Protein AF-D4ZJ39-F1 (afdb_monomer)

Secondary structure (DSSP, 8-state):
-HHHHHHHHHHHHHHHHHHHHHHHHHHHH--SSS-HHHHHHS-EEEEEEEEETTEEEEEEEETTTTEEEEEEEETTEEEEEEPPTT---BSTTSB-EEEPTT-SSEEEETTEEEEPPBP----

Solvent-accessible surface area (backbone atoms only — not comparable to full-atom values): 7137 Å² total; per-residue (Å²): 116,69,67,61,53,54,52,52,51,52,52,52,51,50,52,49,52,52,51,50,53,51,49,55,56,48,57,76,44,43,41,100,87,29,45,59,63,53,41,70,75,58,54,29,45,54,44,82,54,33,75,55,94,67,34,36,36,30,41,41,30,32,64,89,79,70,46,60,34,36,35,41,34,43,88,86,47,80,47,56,21,40,59,58,92,91,59,89,59,64,44,100,91,43,40,56,46,38,79,42,88,96,41,93,51,35,34,32,46,76,89,42,82,44,79,51,45,76,52,81,81,85,132

Structure (mmCIF, N/CA/C/O backbone):
data_AF-D4ZJ39-F1
#
_entry.id   AF-D4ZJ39-F1
#
loop_
_atom_site.group_PDB
_atom_site.id
_atom_site.type_symbol
_atom_site.label_atom_id
_atom_site.label_alt_id
_atom_site.label_comp_id
_atom_site.label_asym_id
_atom_site.label_entity_id
_atom_site.label_seq_id
_atom_site.pdbx_PDB_ins_code
_atom_site.Cartn_x
_atom_site.Cartn_y
_atom_site.Cartn_z
_atom_site.occupancy
_atom_site.B_iso_or_equiv
_atom_site.auth_seq_id
_atom_site.auth_comp_id
_atom_site.auth_asym_id
_atom_site.auth_atom_id
_atom_site.pdbx_PDB_model_num
ATOM 1 N N . MET A 1 1 ? 31.621 11.231 -41.216 1.00 61.78 1 MET A N 1
ATOM 2 C CA . MET A 1 1 ? 30.775 12.155 -40.414 1.00 61.78 1 MET A CA 1
ATOM 3 C C . MET A 1 1 ? 29.328 11.701 -40.225 1.00 61.78 1 MET A C 1
ATOM 5 O O . MET A 1 1 ? 28.741 12.064 -39.219 1.00 61.78 1 MET A O 1
ATOM 9 N N . ILE A 1 2 ? 28.740 10.933 -41.148 1.00 68.00 2 ILE A N 1
ATOM 10 C CA . ILE A 1 2 ? 27.327 10.516 -41.076 1.00 68.00 2 ILE A CA 1
ATOM 11 C C . ILE A 1 2 ? 27.063 9.526 -39.918 1.00 68.00 2 ILE A C 1
ATOM 13 O O . ILE A 1 2 ? 26.136 9.724 -39.143 1.00 68.00 2 ILE A O 1
ATOM 17 N N . ILE A 1 3 ? 27.941 8.536 -39.722 1.00 73.38 3 ILE A N 1
ATOM 18 C CA . ILE A 1 3 ? 27.818 7.515 -38.659 1.00 73.38 3 ILE A CA 1
ATOM 19 C C . ILE A 1 3 ? 27.849 8.134 -37.250 1.00 73.38 3 ILE A C 1
ATOM 21 O O . ILE A 1 3 ? 27.048 7.769 -36.397 1.00 73.38 3 ILE A O 1
ATOM 25 N N . VAL A 1 4 ? 28.713 9.130 -37.022 1.00 76.06 4 VAL A N 1
ATOM 26 C CA . VAL A 1 4 ? 28.828 9.828 -35.727 1.00 76.06 4 VAL A CA 1
ATOM 27 C C . VAL A 1 4 ? 27.537 10.579 -35.379 1.00 76.06 4 VAL A C 1
ATOM 29 O O . VAL A 1 4 ? 27.119 10.571 -34.227 1.00 76.06 4 VAL A O 1
ATOM 32 N N . LYS A 1 5 ? 26.860 11.173 -36.375 1.00 73.38 5 LYS A N 1
ATOM 33 C CA . LYS A 1 5 ? 25.575 11.865 -36.176 1.00 73.38 5 LYS A CA 1
ATOM 34 C C . LYS A 1 5 ? 24.459 10.900 -35.767 1.00 73.38 5 LYS A C 1
ATOM 36 O O . LYS A 1 5 ? 23.686 11.224 -34.871 1.00 73.38 5 LYS A O 1
ATOM 41 N N . TYR A 1 6 ? 24.399 9.716 -36.380 1.00 79.12 6 TYR A N 1
ATOM 42 C CA . TYR A 1 6 ? 23.416 8.692 -36.011 1.00 79.12 6 TYR A CA 1
ATOM 43 C C . TYR A 1 6 ? 23.683 8.096 -34.627 1.00 79.12 6 TYR A C 1
ATOM 45 O O . TYR A 1 6 ? 22.738 7.882 -33.873 1.00 79.12 6 TYR A O 1
ATOM 53 N N . LEU A 1 7 ? 24.955 7.902 -34.257 1.00 84.50 7 LEU A N 1
ATOM 54 C CA . LEU A 1 7 ? 25.320 7.443 -32.915 1.00 84.50 7 LEU A CA 1
ATOM 55 C C . LEU A 1 7 ? 24.890 8.456 -31.844 1.00 84.50 7 LEU A C 1
ATOM 57 O O . LEU A 1 7 ? 24.292 8.087 -30.839 1.00 84.50 7 LEU A O 1
ATOM 61 N N . PHE A 1 8 ? 25.138 9.744 -32.092 1.00 87.56 8 PHE A N 1
ATOM 62 C CA . PHE A 1 8 ? 24.760 10.817 -31.174 1.00 87.56 8 PHE A CA 1
ATOM 63 C C . PHE A 1 8 ? 23.234 10.922 -31.017 1.00 87.56 8 PHE A C 1
ATOM 65 O O . PHE A 1 8 ? 22.730 11.032 -29.902 1.00 87.56 8 PHE A O 1
ATOM 72 N N . ALA A 1 9 ? 22.488 10.804 -32.120 1.00 84.88 9 ALA A N 1
ATOM 73 C CA . ALA A 1 9 ? 21.026 10.790 -32.098 1.00 84.88 9 ALA A CA 1
ATOM 74 C C . ALA A 1 9 ? 20.453 9.579 -31.335 1.00 84.88 9 ALA A C 1
ATOM 76 O O . ALA A 1 9 ? 19.482 9.731 -30.592 1.00 84.88 9 ALA A O 1
ATOM 77 N N . ALA A 1 10 ? 21.065 8.398 -31.474 1.00 87.88 10 ALA A N 1
ATOM 78 C CA . ALA A 1 10 ? 20.656 7.184 -30.765 1.00 87.88 10 ALA A CA 1
ATOM 79 C C . ALA A 1 10 ? 20.898 7.280 -29.250 1.00 87.88 10 ALA A C 1
ATOM 81 O O . ALA A 1 10 ? 20.039 6.878 -28.462 1.00 87.88 10 ALA A O 1
ATOM 82 N N . VAL A 1 11 ? 22.028 7.865 -28.836 1.00 89.81 11 VAL A N 1
ATOM 83 C CA . VAL A 1 11 ? 22.323 8.116 -27.416 1.00 89.81 11 VAL A CA 1
ATOM 84 C C . VAL A 1 11 ? 21.324 9.114 -26.835 1.00 89.81 11 VAL A C 1
ATOM 86 O O . VAL A 1 11 ? 20.715 8.829 -25.808 1.00 89.81 11 VAL A O 1
ATOM 89 N N . ILE A 1 12 ? 21.082 10.238 -27.516 1.00 91.06 12 ILE A N 1
ATOM 90 C CA . ILE A 1 12 ? 20.115 11.249 -27.061 1.00 91.06 12 ILE A CA 1
ATOM 91 C C . ILE A 1 12 ? 18.704 10.660 -26.958 1.00 91.06 12 ILE A C 1
ATOM 93 O O . ILE A 1 12 ? 18.040 10.869 -25.946 1.00 91.06 12 ILE A O 1
ATOM 97 N N . SER A 1 13 ? 18.255 9.897 -27.962 1.00 89.62 13 SER A N 1
ATOM 98 C CA . SER A 1 13 ? 16.937 9.244 -27.918 1.00 89.62 13 SER A CA 1
ATOM 99 C C . SER A 1 13 ? 16.820 8.261 -26.761 1.00 89.62 13 SER A C 1
ATOM 101 O O . SER A 1 13 ? 15.804 8.259 -26.074 1.00 89.62 13 SER A O 1
ATOM 103 N N . SER A 1 14 ? 17.859 7.463 -26.509 1.00 89.00 14 SER A N 1
ATOM 104 C CA . SER A 1 14 ? 17.873 6.531 -25.378 1.00 89.00 14 SER A CA 1
ATOM 105 C C . SER A 1 14 ? 17.768 7.279 -24.049 1.00 89.00 14 SER A C 1
ATOM 107 O O . SER A 1 14 ? 16.915 6.955 -23.230 1.00 89.00 14 SER A O 1
ATOM 109 N N . VAL A 1 15 ? 18.574 8.327 -23.851 1.00 92.12 15 VAL A N 1
ATOM 110 C CA . VAL A 1 15 ? 18.550 9.137 -22.621 1.00 92.12 15 VAL A CA 1
ATOM 111 C C . VAL A 1 15 ? 17.190 9.808 -22.420 1.00 92.12 15 VAL A C 1
ATOM 113 O O . VAL A 1 15 ? 16.653 9.762 -21.318 1.00 92.12 15 VAL A O 1
ATOM 116 N N . LEU A 1 16 ? 16.602 10.380 -23.475 1.00 89.88 16 LEU A N 1
ATOM 117 C CA . LEU A 1 16 ? 15.257 10.963 -23.423 1.00 89.88 16 LEU A CA 1
ATOM 118 C C . LEU A 1 16 ? 14.200 9.922 -23.062 1.00 89.88 16 LEU A C 1
ATOM 120 O O . LEU A 1 16 ? 13.351 10.188 -22.218 1.00 89.88 16 LEU A O 1
ATOM 124 N N . PHE A 1 17 ? 14.267 8.734 -23.662 1.00 88.69 17 PHE A N 1
ATOM 125 C CA . PHE A 1 17 ? 13.349 7.643 -23.352 1.00 88.69 17 PHE A CA 1
ATOM 126 C C . PHE A 1 17 ? 13.438 7.234 -21.877 1.00 88.69 17 PHE A C 1
ATOM 128 O O . PHE A 1 17 ? 12.412 7.154 -21.203 1.00 88.69 17 PHE A O 1
ATOM 135 N N . PHE A 1 18 ? 14.653 7.057 -21.347 1.00 87.81 18 PHE A N 1
ATOM 136 C CA . PHE A 1 18 ? 14.862 6.759 -19.928 1.00 87.81 18 PHE A CA 1
ATOM 137 C C . PHE A 1 18 ? 14.372 7.887 -19.019 1.00 87.81 18 PHE A C 1
ATOM 139 O O . PHE A 1 18 ? 13.707 7.612 -18.024 1.00 87.81 18 PHE A O 1
ATOM 146 N N . ALA A 1 19 ? 14.644 9.146 -19.367 1.00 86.50 19 ALA A N 1
ATOM 147 C CA . ALA A 1 19 ? 14.194 10.297 -18.590 1.00 86.50 19 ALA A CA 1
ATOM 148 C C . ALA A 1 19 ? 12.662 10.388 -18.539 1.00 86.50 19 ALA A C 1
ATOM 150 O O . ALA A 1 19 ? 12.100 10.599 -17.468 1.00 86.50 19 ALA A O 1
ATOM 151 N N . ILE A 1 20 ? 11.979 10.171 -19.667 1.00 84.31 20 ILE A N 1
ATOM 152 C CA . ILE A 1 20 ? 10.511 10.155 -19.736 1.00 84.31 20 ILE A CA 1
ATOM 153 C C . ILE A 1 20 ? 9.952 8.994 -18.916 1.00 84.31 20 ILE A C 1
ATOM 155 O O . ILE A 1 20 ? 9.031 9.193 -18.128 1.00 84.31 20 ILE A O 1
ATOM 159 N N . PHE A 1 21 ? 10.509 7.792 -19.071 1.00 79.38 21 PHE A N 1
ATOM 160 C CA . PHE A 1 21 ? 10.054 6.620 -18.329 1.00 79.38 21 PHE A CA 1
ATOM 161 C C . PHE A 1 21 ? 10.211 6.817 -16.819 1.00 79.38 21 PHE A C 1
ATOM 163 O O . PHE A 1 21 ? 9.280 6.561 -16.058 1.00 79.38 21 PHE A O 1
ATOM 170 N N . PHE A 1 22 ? 11.362 7.336 -16.393 1.00 79.38 22 PHE A N 1
ATOM 171 C CA . PHE A 1 22 ? 11.626 7.675 -15.002 1.00 79.38 22 PHE A CA 1
ATOM 172 C C . PHE A 1 22 ? 10.652 8.739 -14.491 1.00 79.38 22 PHE A C 1
ATOM 174 O O . PHE A 1 22 ? 10.060 8.573 -13.430 1.00 79.38 22 PHE A O 1
ATOM 181 N N . TRP A 1 23 ? 10.405 9.793 -15.268 1.00 75.56 23 TRP A N 1
ATOM 182 C CA . TRP A 1 23 ? 9.483 10.856 -14.878 1.00 75.56 23 TRP A CA 1
ATOM 183 C C . TRP A 1 23 ? 8.034 10.368 -14.761 1.00 75.56 23 TRP A C 1
ATOM 185 O O . TRP A 1 23 ? 7.351 10.717 -13.802 1.00 75.56 23 TRP A O 1
ATOM 195 N N . LEU A 1 24 ? 7.574 9.513 -15.679 1.00 68.62 24 LEU A N 1
ATOM 196 C CA . LEU A 1 24 ? 6.255 8.875 -15.605 1.00 68.62 24 LEU A CA 1
ATOM 197 C C . LEU A 1 24 ? 6.141 7.940 -14.397 1.00 68.62 24 LEU A C 1
ATOM 199 O O . LEU A 1 24 ? 5.112 7.933 -13.723 1.00 68.62 24 LEU A O 1
ATOM 203 N N . TYR A 1 25 ? 7.198 7.179 -14.106 1.00 68.75 25 TYR A N 1
ATOM 204 C CA . TYR A 1 25 ? 7.259 6.309 -12.936 1.00 68.75 25 TYR A CA 1
ATOM 205 C C . TYR A 1 25 ? 7.154 7.114 -11.635 1.00 68.75 25 TYR A C 1
ATOM 207 O O . TYR A 1 25 ? 6.315 6.799 -10.797 1.00 68.75 25 TYR A O 1
ATOM 215 N N . LEU A 1 26 ? 7.933 8.192 -11.506 1.00 67.12 26 LEU A N 1
ATOM 216 C CA . LEU A 1 26 ? 7.917 9.062 -10.328 1.00 67.12 26 LEU A CA 1
ATOM 217 C C . LEU A 1 26 ? 6.618 9.861 -10.184 1.00 67.12 26 LEU A C 1
ATOM 219 O O . LEU A 1 26 ? 6.136 10.067 -9.076 1.00 67.12 26 LEU A O 1
ATOM 223 N N . SER A 1 27 ? 6.035 10.324 -11.289 1.00 60.56 27 SER A N 1
ATOM 224 C CA . SER A 1 27 ? 4.793 11.107 -11.252 1.00 60.56 27 SER A CA 1
ATOM 225 C C . SER A 1 27 ? 3.592 10.261 -10.830 1.00 60.56 27 SER A C 1
ATOM 227 O O . SER A 1 27 ? 2.662 10.781 -10.226 1.00 60.56 27 SER A O 1
ATOM 229 N N . GLY A 1 28 ? 3.611 8.957 -11.126 1.00 55.88 28 GLY A N 1
ATOM 230 C CA . GLY A 1 28 ? 2.574 8.025 -10.682 1.00 55.88 28 GLY A CA 1
ATOM 231 C C . GLY A 1 28 ? 2.662 7.660 -9.199 1.00 55.88 28 GLY A C 1
ATOM 232 O O . GLY A 1 28 ? 1.670 7.211 -8.633 1.00 55.88 28 GLY A O 1
ATOM 233 N N . THR A 1 29 ? 3.824 7.849 -8.569 1.00 62.38 29 THR A N 1
ATOM 234 C CA . THR A 1 29 ? 4.042 7.543 -7.148 1.00 62.38 29 THR A CA 1
ATOM 235 C C . THR A 1 29 ? 4.048 8.786 -6.266 1.00 62.38 29 THR A C 1
ATOM 237 O O . THR A 1 29 ? 3.735 8.667 -5.089 1.00 62.38 29 THR A O 1
ATOM 240 N N . ASN A 1 30 ? 4.337 9.968 -6.822 1.00 70.00 30 ASN A N 1
ATOM 241 C CA . ASN A 1 30 ? 4.366 11.235 -6.098 1.00 70.00 30 ASN A CA 1
ATOM 242 C C . ASN A 1 30 ? 2.966 11.849 -5.973 1.00 70.00 30 ASN A C 1
ATOM 244 O O . ASN A 1 30 ? 2.466 12.520 -6.878 1.00 70.00 30 ASN A O 1
ATOM 248 N N . THR A 1 31 ? 2.344 11.651 -4.821 1.00 72.19 31 THR A N 1
ATOM 249 C CA . THR A 1 31 ? 1.040 12.230 -4.482 1.00 72.19 31 THR A CA 1
ATOM 250 C C . THR A 1 31 ? 1.124 12.996 -3.168 1.00 72.19 31 THR A C 1
ATOM 252 O O . THR A 1 31 ? 2.119 12.916 -2.452 1.00 72.19 31 THR A O 1
ATOM 255 N N . ARG A 1 32 ? 0.057 13.719 -2.799 1.00 76.44 32 ARG A N 1
ATOM 256 C CA . ARG A 1 32 ? -0.006 14.398 -1.491 1.00 76.44 32 ARG A CA 1
ATOM 257 C C . ARG A 1 32 ? 0.100 13.437 -0.297 1.00 76.44 32 ARG A C 1
ATOM 259 O O . ARG A 1 32 ? 0.358 13.893 0.808 1.00 76.44 32 ARG A O 1
ATOM 266 N N . TYR A 1 33 ? -0.156 12.148 -0.525 1.00 76.94 33 TYR A N 1
ATOM 267 C CA . TYR A 1 33 ? -0.146 11.100 0.493 1.00 76.94 33 TYR A CA 1
ATOM 268 C C . TYR A 1 33 ? 1.112 10.224 0.428 1.00 76.94 33 TYR A C 1
ATOM 270 O O . TYR A 1 33 ? 1.583 9.755 1.454 1.00 76.94 33 TYR A O 1
ATOM 278 N N . CYS A 1 34 ? 1.683 10.060 -0.768 1.00 77.75 34 CYS A N 1
ATOM 279 C CA . CYS A 1 34 ? 2.962 9.398 -1.008 1.00 77.75 34 CYS A CA 1
ATOM 280 C C . CYS A 1 34 ? 3.930 10.390 -1.665 1.00 77.75 34 CYS A C 1
ATOM 282 O O . CYS A 1 34 ? 4.079 10.369 -2.887 1.00 77.75 34 CYS A O 1
ATOM 284 N N . PRO A 1 35 ? 4.545 11.321 -0.919 1.00 74.94 35 PRO A N 1
ATOM 285 C CA . PRO A 1 35 ? 5.488 12.255 -1.511 1.00 74.94 35 PRO A CA 1
ATOM 286 C C . PRO A 1 35 ? 6.776 11.532 -1.909 1.00 74.94 35 PRO A C 1
ATOM 288 O O . PRO A 1 35 ? 7.227 10.601 -1.244 1.00 74.94 35 PRO A O 1
ATOM 291 N N . LEU A 1 36 ? 7.420 12.004 -2.974 1.00 69.75 36 LEU A N 1
ATOM 292 C CA . LEU A 1 36 ? 8.663 11.407 -3.463 1.00 69.75 36 LEU A CA 1
ATOM 293 C C . LEU A 1 36 ? 9.789 11.393 -2.411 1.00 69.75 36 LEU A C 1
ATOM 295 O O . LEU A 1 36 ? 10.613 10.482 -2.423 1.00 69.75 36 LEU A O 1
ATOM 299 N N . SER A 1 37 ? 9.809 12.367 -1.496 1.00 65.12 37 SER A N 1
ATOM 300 C CA . SER A 1 37 ? 10.783 12.418 -0.399 1.00 65.12 37 SER A CA 1
ATOM 301 C C . SER A 1 37 ? 10.731 11.170 0.485 1.00 65.12 37 SER A C 1
ATOM 303 O O . SER A 1 37 ? 11.777 10.636 0.818 1.00 65.12 37 SER A O 1
ATOM 305 N N . HIS A 1 38 ? 9.537 10.634 0.766 1.00 66.50 38 HIS A N 1
ATOM 306 C CA . HIS A 1 38 ? 9.382 9.413 1.568 1.00 66.50 38 HIS A CA 1
ATOM 307 C C . HIS A 1 38 ? 10.064 8.201 0.916 1.00 66.50 38 HIS A C 1
ATOM 309 O O . HIS A 1 38 ? 10.688 7.388 1.592 1.00 66.50 38 HIS A O 1
ATOM 315 N N . ILE A 1 39 ? 9.963 8.074 -0.409 1.00 64.56 39 ILE A N 1
ATOM 316 C CA . ILE A 1 39 ? 10.529 6.933 -1.144 1.00 64.56 39 ILE A CA 1
ATOM 317 C C . ILE A 1 39 ? 12.061 7.018 -1.196 1.00 64.56 39 ILE A C 1
ATOM 319 O O . ILE A 1 39 ? 12.740 5.993 -1.164 1.00 64.56 39 ILE A O 1
ATOM 323 N N . LEU A 1 40 ? 12.605 8.232 -1.315 1.00 64.94 40 LEU A N 1
ATOM 324 C CA . LEU A 1 40 ? 14.040 8.453 -1.489 1.00 64.94 40 LEU A CA 1
ATOM 325 C C . LEU A 1 40 ? 14.817 8.466 -0.168 1.00 64.94 40 LEU A C 1
ATOM 327 O O . LEU A 1 40 ? 15.939 7.963 -0.155 1.00 64.94 40 LEU A O 1
ATOM 331 N N . ASP A 1 41 ? 14.243 9.023 0.901 1.00 59.81 41 ASP A N 1
ATOM 332 C CA . ASP A 1 41 ? 14.942 9.197 2.180 1.00 59.81 41 ASP A CA 1
ATOM 333 C C . ASP A 1 41 ? 14.882 7.931 3.057 1.00 59.81 41 ASP A C 1
ATOM 335 O O . ASP A 1 41 ? 15.888 7.578 3.670 1.00 59.81 41 ASP A O 1
ATOM 339 N N . ASP A 1 42 ? 13.758 7.200 3.041 1.00 57.53 42 ASP A N 1
ATOM 340 C CA . ASP A 1 42 ? 13.501 6.091 3.982 1.00 57.53 42 ASP A CA 1
ATOM 341 C C . ASP A 1 42 ? 13.571 4.694 3.330 1.00 57.53 42 ASP A C 1
ATOM 343 O O . ASP A 1 42 ? 13.180 3.700 3.940 1.00 57.53 42 ASP A O 1
ATOM 347 N N . LEU A 1 43 ? 13.973 4.600 2.050 1.00 65.31 43 LEU A N 1
ATOM 348 C CA . LEU A 1 43 ? 13.823 3.377 1.235 1.00 65.31 43 LEU A CA 1
ATOM 349 C C . LEU A 1 43 ? 12.410 2.774 1.368 1.00 65.31 43 LEU A C 1
ATOM 351 O O . LEU A 1 43 ? 12.220 1.556 1.416 1.00 65.31 43 LEU A O 1
ATOM 355 N N . SER A 1 44 ? 11.405 3.647 1.458 1.00 72.12 44 SER A N 1
ATOM 356 C CA . SER A 1 44 ? 10.043 3.242 1.768 1.00 72.12 44 SER A CA 1
ATOM 357 C C . SER A 1 44 ? 9.222 2.977 0.507 1.00 72.12 44 SER A C 1
ATOM 359 O O . SER A 1 44 ? 9.362 3.606 -0.546 1.00 72.12 44 SER A O 1
ATOM 361 N N . VAL A 1 45 ? 8.333 2.004 0.617 1.00 77.88 45 VAL A N 1
ATOM 362 C CA . VAL A 1 45 ? 7.269 1.718 -0.329 1.00 77.88 45 VAL A CA 1
ATOM 363 C C . VAL A 1 45 ? 6.051 2.533 0.085 1.00 77.88 45 VAL A C 1
ATOM 365 O O . VAL A 1 45 ? 5.614 2.437 1.226 1.00 77.88 45 VAL A O 1
ATOM 368 N N . CYS A 1 46 ? 5.477 3.300 -0.841 1.00 82.19 46 CYS A N 1
ATOM 369 C CA . CYS A 1 46 ? 4.212 3.999 -0.630 1.00 82.19 46 CYS A CA 1
ATOM 370 C C . CYS A 1 46 ? 3.353 3.899 -1.891 1.00 82.19 46 CYS A C 1
ATOM 372 O O . CYS A 1 46 ? 3.731 4.408 -2.950 1.00 82.19 46 CYS A O 1
ATOM 374 N N . PHE A 1 47 ? 2.205 3.230 -1.790 1.00 82.62 47 PHE A N 1
ATOM 375 C CA . PHE A 1 47 ? 1.272 3.057 -2.901 1.00 82.62 47 PHE A CA 1
ATOM 376 C C . PHE A 1 47 ? -0.158 3.324 -2.458 1.00 82.62 47 PHE A C 1
ATOM 378 O O . PHE A 1 47 ? -0.656 2.674 -1.546 1.00 82.62 47 PHE A O 1
ATOM 385 N N . ILE A 1 48 ? -0.850 4.220 -3.158 1.00 86.25 48 ILE A N 1
ATOM 386 C CA . ILE A 1 48 ? -2.300 4.353 -3.011 1.00 86.25 48 ILE A CA 1
ATOM 387 C C . ILE A 1 48 ? -2.951 3.128 -3.654 1.00 86.25 48 ILE A C 1
ATOM 389 O O . ILE A 1 48 ? -2.735 2.855 -4.836 1.00 86.25 48 ILE A O 1
ATOM 393 N N . LEU A 1 49 ? -3.723 2.390 -2.862 1.00 87.69 49 LEU A N 1
ATOM 394 C CA . LEU A 1 49 ? -4.441 1.191 -3.287 1.00 87.69 49 LEU A CA 1
ATOM 395 C C . LEU A 1 49 ? -5.857 1.528 -3.752 1.00 87.69 49 LEU A C 1
ATOM 397 O O . LEU A 1 49 ? -6.305 0.990 -4.760 1.00 87.69 49 LEU A O 1
ATOM 401 N N . ASP A 1 50 ? -6.533 2.431 -3.038 1.00 90.12 50 ASP A N 1
ATOM 402 C CA . ASP A 1 50 ? -7.901 2.848 -3.339 1.00 90.12 50 ASP A CA 1
ATOM 403 C C . ASP A 1 50 ? -8.195 4.252 -2.784 1.00 90.12 50 ASP A C 1
ATOM 405 O O . ASP A 1 50 ? -7.538 4.719 -1.849 1.00 90.12 50 ASP A O 1
ATOM 409 N N . SER A 1 51 ? -9.181 4.933 -3.364 1.00 88.62 51 SER A N 1
ATOM 410 C CA . SER A 1 51 ? -9.638 6.256 -2.937 1.00 88.62 51 SER A CA 1
ATOM 411 C C . SER A 1 51 ? -11.137 6.387 -3.180 1.00 88.62 51 SER A C 1
ATOM 413 O O . SER A 1 51 ? -11.584 6.393 -4.327 1.00 88.62 51 SER A O 1
ATOM 415 N N . VAL A 1 52 ? -11.904 6.572 -2.107 1.00 87.81 52 VAL A N 1
ATOM 416 C CA . VAL A 1 52 ? -13.361 6.752 -2.149 1.00 87.81 52 VAL A CA 1
ATOM 417 C C . VAL A 1 52 ? -13.722 7.956 -1.288 1.00 87.81 52 VAL A C 1
ATOM 419 O O . VAL A 1 52 ? -13.395 7.990 -0.105 1.00 87.81 52 VAL A O 1
ATOM 422 N N . ASP A 1 53 ? -14.388 8.943 -1.886 1.00 87.12 53 ASP A N 1
ATOM 423 C CA . ASP A 1 53 ? -14.740 10.213 -1.244 1.00 87.12 53 ASP A CA 1
ATOM 424 C C . ASP A 1 53 ? -13.521 10.914 -0.605 1.00 87.12 53 ASP A C 1
ATOM 426 O O . ASP A 1 53 ? -12.587 11.306 -1.308 1.00 87.12 53 ASP A O 1
ATOM 430 N N . ASP A 1 54 ? -13.520 11.092 0.716 1.00 86.94 54 ASP A N 1
ATOM 431 C CA . ASP A 1 54 ? -12.437 11.690 1.500 1.00 86.94 54 ASP A CA 1
ATOM 432 C C . ASP A 1 54 ? -11.504 10.650 2.143 1.00 86.94 54 ASP A C 1
ATOM 434 O O . ASP A 1 54 ? -10.619 11.017 2.924 1.00 86.94 54 ASP A O 1
ATOM 438 N N . ARG A 1 55 ? -11.690 9.367 1.811 1.00 89.00 55 ARG A N 1
ATOM 439 C CA . ARG A 1 55 ? -10.922 8.239 2.337 1.00 89.00 55 ARG A CA 1
ATOM 440 C C . ARG A 1 55 ? -9.923 7.732 1.313 1.00 89.00 55 ARG A C 1
ATOM 442 O O . ARG A 1 55 ? -10.264 7.486 0.157 1.00 89.00 55 ARG A O 1
ATOM 449 N N . VAL A 1 56 ? -8.694 7.508 1.758 1.00 90.44 56 VAL A N 1
ATOM 450 C CA . VAL A 1 56 ? -7.618 6.961 0.926 1.00 90.44 56 VAL A CA 1
ATOM 451 C C . VAL A 1 56 ? -6.975 5.787 1.639 1.00 90.44 56 VAL A C 1
ATOM 453 O O . VAL A 1 56 ? -6.579 5.913 2.795 1.00 90.44 56 VAL A O 1
ATOM 456 N N . LEU A 1 57 ? -6.884 4.655 0.943 1.00 90.75 57 LEU A N 1
ATOM 457 C CA . LEU A 1 57 ? -6.180 3.460 1.389 1.00 90.75 57 LEU A CA 1
ATOM 458 C C . LEU A 1 57 ? -4.791 3.436 0.766 1.00 90.75 57 LEU A C 1
ATOM 460 O O . LEU A 1 57 ? -4.640 3.519 -0.454 1.00 90.75 57 LEU A O 1
ATOM 464 N N . ILE A 1 58 ? -3.781 3.282 1.607 1.00 88.94 58 ILE A N 1
ATOM 465 C CA . ILE A 1 58 ? -2.379 3.347 1.224 1.00 88.94 58 ILE A CA 1
ATOM 466 C C . ILE A 1 58 ? -1.670 2.123 1.788 1.00 88.94 58 ILE A C 1
ATOM 468 O O . ILE A 1 58 ? -1.884 1.733 2.933 1.00 88.94 58 ILE A O 1
ATOM 472 N N . GLN A 1 59 ? -0.814 1.509 0.985 1.00 87.88 59 GLN A N 1
ATOM 473 C CA . GLN A 1 59 ? 0.196 0.582 1.462 1.00 87.88 59 GLN A CA 1
ATOM 474 C C . GLN A 1 59 ? 1.472 1.352 1.749 1.00 87.88 59 GLN A C 1
ATOM 476 O O . GLN A 1 59 ? 2.010 2.008 0.855 1.00 87.88 59 GLN A O 1
ATOM 481 N N . HIS A 1 60 ? 1.989 1.161 2.954 1.00 86.69 60 HIS A N 1
ATOM 482 C CA . HIS A 1 60 ? 3.334 1.546 3.325 1.00 86.69 60 HIS A CA 1
ATOM 483 C C . HIS A 1 60 ? 4.199 0.305 3.531 1.00 86.69 60 HIS A C 1
ATOM 485 O O . HIS A 1 60 ? 3.717 -0.765 3.918 1.00 86.69 60 HIS A O 1
ATOM 491 N N . GLY A 1 61 ? 5.489 0.450 3.273 1.00 81.12 61 GLY A N 1
ATOM 492 C CA . GLY A 1 61 ? 6.486 -0.536 3.646 1.00 81.12 61 GLY A CA 1
ATOM 493 C C . GLY A 1 61 ? 7.837 0.113 3.848 1.00 81.12 61 GLY A C 1
ATOM 494 O O . GLY A 1 61 ? 8.163 1.076 3.167 1.00 81.12 61 GLY A O 1
ATOM 495 N N . GLU A 1 62 ? 8.628 -0.415 4.758 1.00 80.69 62 GLU A N 1
ATOM 496 C CA . GLU A 1 62 ? 10.019 -0.036 4.940 1.00 80.69 62 GLU A CA 1
ATOM 497 C C . GLU A 1 62 ? 10.880 -1.213 4.490 1.00 80.69 62 GLU A C 1
ATOM 499 O O . GLU A 1 62 ? 10.796 -2.316 5.037 1.00 80.69 62 GLU A O 1
ATOM 504 N N . LEU A 1 63 ? 11.656 -1.015 3.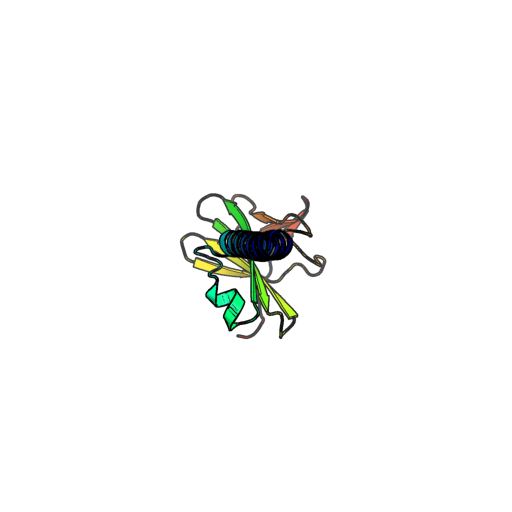420 1.00 78.81 63 LEU A N 1
ATOM 505 C CA . LEU A 1 63 ? 12.389 -2.117 2.793 1.00 78.81 63 LEU A CA 1
ATOM 506 C C . LEU A 1 63 ? 13.533 -2.629 3.674 1.00 78.81 63 LEU A C 1
ATOM 508 O O . LEU A 1 63 ? 13.856 -3.814 3.606 1.00 78.81 63 LEU A O 1
ATOM 512 N N . ASP A 1 64 ? 14.103 -1.767 4.517 1.00 77.75 64 ASP A N 1
ATOM 513 C CA . ASP A 1 64 ? 15.211 -2.114 5.410 1.00 77.75 64 ASP A CA 1
ATOM 514 C C . ASP A 1 64 ? 14.773 -3.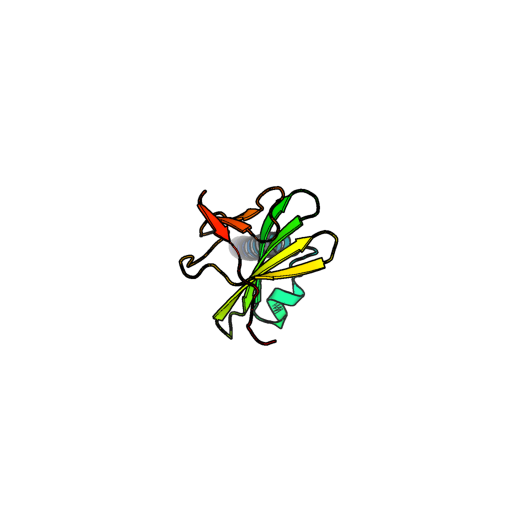034 6.555 1.00 77.75 64 ASP A C 1
ATOM 516 O O . ASP A 1 64 ? 15.456 -4.007 6.881 1.00 77.75 64 ASP A O 1
ATOM 520 N N . THR A 1 65 ? 13.616 -2.753 7.156 1.00 78.81 65 THR A N 1
ATOM 521 C CA . THR A 1 65 ? 13.052 -3.539 8.265 1.00 78.81 65 THR A CA 1
ATOM 522 C C . THR A 1 65 ? 12.122 -4.653 7.782 1.00 78.81 65 THR A C 1
ATOM 524 O O . THR A 1 65 ? 11.762 -5.539 8.560 1.00 78.81 65 THR A O 1
ATOM 527 N N . ASN A 1 66 ? 11.773 -4.646 6.490 1.00 78.56 66 ASN A N 1
ATOM 528 C CA . ASN A 1 66 ? 10.766 -5.509 5.878 1.00 78.56 66 ASN A CA 1
ATOM 529 C C . ASN A 1 66 ? 9.418 -5.441 6.619 1.00 78.56 66 ASN A C 1
ATOM 531 O O . ASN A 1 66 ? 8.694 -6.437 6.723 1.00 78.56 66 ASN A O 1
ATOM 535 N N . ASP A 1 67 ? 9.097 -4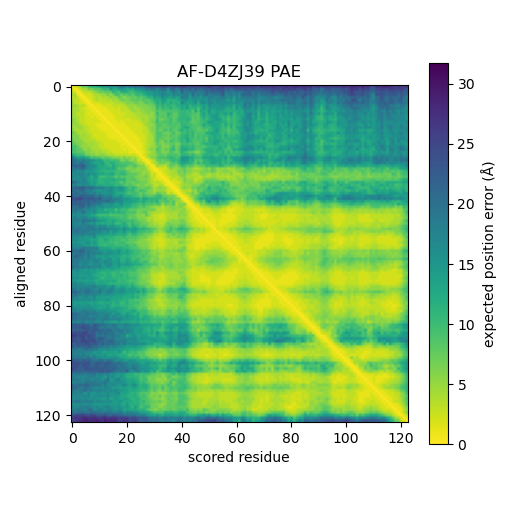.267 7.153 1.00 82.81 67 ASP A N 1
ATOM 536 C CA . ASP A 1 67 ? 7.837 -4.010 7.824 1.00 82.81 67 ASP A CA 1
ATOM 537 C C . ASP A 1 67 ? 6.847 -3.341 6.868 1.00 82.81 67 ASP A C 1
ATOM 539 O O . ASP A 1 67 ? 7.177 -2.384 6.171 1.00 82.81 67 ASP A O 1
ATOM 543 N N . PHE A 1 68 ? 5.628 -3.873 6.808 1.00 84.31 68 PHE A N 1
ATOM 544 C CA . PHE A 1 68 ? 4.584 -3.419 5.895 1.00 84.31 68 PHE A CA 1
ATOM 545 C C . PHE A 1 68 ? 3.289 -3.193 6.659 1.00 84.31 68 PHE A C 1
ATOM 547 O O . PHE A 1 68 ? 2.860 -4.028 7.461 1.00 84.31 68 PHE A O 1
ATOM 554 N N . TYR A 1 69 ? 2.611 -2.093 6.347 1.00 87.50 69 TYR A N 1
ATOM 555 C CA . TYR A 1 69 ? 1.339 -1.747 6.964 1.00 87.50 69 TYR A CA 1
ATOM 556 C C . TYR A 1 69 ? 0.404 -1.047 5.985 1.00 87.50 69 TYR A C 1
ATOM 558 O O . TYR A 1 69 ? 0.799 -0.537 4.936 1.00 87.50 69 TYR A O 1
ATOM 566 N N . LEU A 1 70 ? -0.873 -1.052 6.342 1.00 89.38 70 LEU A N 1
ATOM 567 C CA . LEU A 1 70 ? -1.917 -0.323 5.647 1.00 89.38 70 LEU A CA 1
ATOM 568 C C . LEU A 1 70 ? -2.195 0.969 6.401 1.00 89.38 70 LEU A C 1
ATOM 570 O O . LEU A 1 70 ? -2.289 0.979 7.627 1.00 89.38 70 LEU A O 1
ATOM 574 N N . GLU A 1 71 ? -2.365 2.054 5.672 1.00 89.88 71 GLU A N 1
ATOM 575 C CA . GLU A 1 71 ? -2.784 3.337 6.209 1.00 89.88 71 GLU A CA 1
ATOM 576 C C . GLU A 1 71 ? -4.102 3.741 5.558 1.00 89.88 71 GLU A C 1
ATOM 578 O O . GLU A 1 71 ? -4.258 3.668 4.339 1.00 89.88 71 GLU A O 1
ATOM 583 N N . ILE A 1 72 ? -5.065 4.143 6.381 1.00 91.31 72 ILE A N 1
ATOM 584 C CA . ILE A 1 72 ? -6.301 4.770 5.924 1.00 91.31 72 ILE A CA 1
ATOM 585 C C . ILE A 1 72 ? -6.271 6.214 6.397 1.00 91.31 72 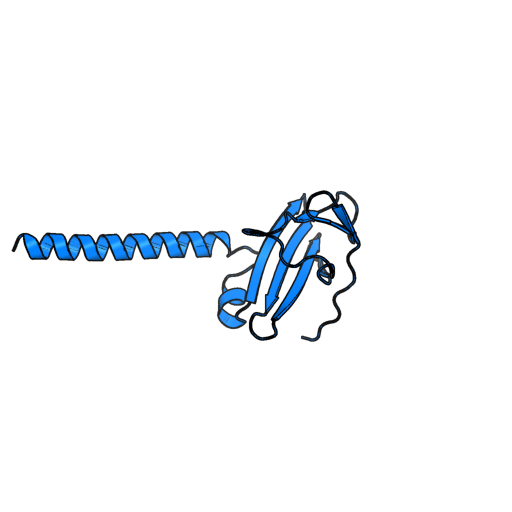ILE A C 1
ATOM 587 O O . ILE A 1 72 ? -6.190 6.473 7.600 1.00 91.31 72 ILE A O 1
ATOM 591 N N . ILE A 1 73 ? -6.352 7.138 5.445 1.00 90.31 73 ILE A N 1
ATOM 592 C CA . ILE A 1 73 ? -6.483 8.569 5.711 1.00 90.31 73 ILE A CA 1
ATOM 593 C C . ILE A 1 73 ? -7.929 8.966 5.443 1.00 90.31 73 ILE A C 1
ATOM 595 O O . ILE A 1 73 ? -8.415 8.745 4.339 1.00 90.31 73 ILE A O 1
ATOM 599 N N . GLU A 1 74 ? -8.605 9.555 6.426 1.00 90.06 74 GLU A N 1
ATOM 600 C CA . GLU A 1 74 ? -10.001 10.006 6.338 1.00 90.06 74 GLU A CA 1
ATOM 601 C C . GLU A 1 74 ? -10.124 11.398 6.947 1.00 90.06 74 GLU A C 1
ATOM 603 O O . GLU A 1 74 ? -9.694 11.616 8.079 1.00 90.06 74 GLU A O 1
ATOM 608 N N . SER A 1 75 ? -10.675 12.365 6.206 1.00 86.06 75 SER A N 1
ATOM 609 C CA . SER A 1 75 ? -10.828 13.749 6.688 1.00 86.06 75 SER A CA 1
ATOM 610 C C . SER A 1 75 ? -9.540 14.375 7.280 1.00 86.06 75 SER A C 1
ATOM 612 O O . SER A 1 75 ? -9.596 15.293 8.095 1.00 86.06 75 SER A O 1
ATOM 614 N N . GLY A 1 76 ? -8.361 13.905 6.850 1.00 82.50 76 GLY A N 1
ATOM 615 C CA . GLY A 1 76 ? -7.053 14.361 7.338 1.00 82.50 76 GLY A CA 1
ATOM 616 C C . GLY A 1 76 ? -6.513 13.620 8.568 1.00 82.50 76 GLY A C 1
ATOM 617 O O . GLY A 1 76 ? -5.372 13.867 8.954 1.00 82.50 76 GLY A O 1
ATOM 618 N N . GLU A 1 77 ? -7.273 12.695 9.154 1.00 88.00 77 GLU A N 1
ATOM 619 C CA . GLU A 1 77 ? -6.792 11.797 10.204 1.00 88.00 77 GLU A CA 1
ATOM 620 C C . GLU A 1 77 ? -6.196 10.526 9.594 1.00 88.00 77 GLU A C 1
ATOM 622 O O . GLU A 1 77 ? -6.783 9.919 8.701 1.00 88.00 77 GLU A O 1
ATOM 627 N N . SER A 1 78 ? -5.027 10.118 10.091 1.00 88.31 78 SER A N 1
ATOM 628 C CA . SER A 1 78 ? -4.314 8.913 9.655 1.00 88.31 78 SER A CA 1
ATOM 629 C C . SER A 1 78 ? -4.492 7.787 10.673 1.00 88.31 78 SER A C 1
ATOM 631 O O . SER A 1 78 ? -4.254 7.966 11.871 1.00 88.31 78 SER A O 1
ATOM 633 N N . SER A 1 79 ? -4.904 6.613 10.194 1.00 90.81 79 SER A N 1
ATOM 634 C CA . SER A 1 79 ? -5.021 5.382 10.979 1.00 90.81 79 SER A CA 1
ATOM 635 C C . SER A 1 79 ? -4.219 4.256 10.338 1.00 90.81 79 SER A C 1
ATOM 637 O O . SER A 1 79 ? -4.375 3.968 9.155 1.00 90.81 79 SER A O 1
ATOM 639 N N . LYS A 1 80 ? -3.381 3.592 11.140 1.00 90.38 80 LYS A N 1
ATOM 640 C CA . LYS A 1 80 ? -2.451 2.551 10.681 1.00 90.38 80 LYS A CA 1
ATOM 641 C C . LYS A 1 80 ? -2.890 1.166 11.133 1.00 90.38 80 LYS A C 1
ATOM 643 O O . LYS A 1 80 ? -3.247 0.953 12.299 1.00 90.38 80 LYS A O 1
ATOM 648 N N . PHE A 1 81 ? -2.806 0.213 10.219 1.00 90.56 81 PHE A N 1
ATOM 649 C CA . PHE A 1 81 ? -3.318 -1.138 10.364 1.00 90.56 81 PHE A CA 1
ATOM 650 C C . PHE A 1 81 ? -2.302 -2.179 9.904 1.00 90.56 81 PHE A C 1
ATOM 652 O O . PHE A 1 81 ? -1.550 -1.970 8.958 1.00 90.56 81 PHE A O 1
ATOM 659 N N . GLN A 1 82 ? -2.290 -3.326 10.575 1.00 89.31 82 GLN A N 1
ATOM 660 C CA . GLN A 1 82 ? -1.487 -4.467 10.154 1.00 89.31 82 GLN A CA 1
ATOM 661 C C . GLN A 1 82 ? -2.046 -5.051 8.857 1.00 89.31 82 GLN A C 1
ATOM 663 O O . GLN A 1 82 ? -3.266 -5.136 8.681 1.00 89.31 82 GLN A O 1
ATOM 668 N N . PHE A 1 83 ? -1.152 -5.533 7.996 1.00 86.25 83 PHE A N 1
ATOM 669 C CA . PHE A 1 83 ? -1.556 -6.420 6.914 1.00 86.25 83 PHE A CA 1
ATOM 670 C C . PHE A 1 83 ? -2.213 -7.690 7.476 1.00 86.25 83 PHE A C 1
ATOM 672 O O . PHE A 1 83 ? -1.733 -8.242 8.473 1.00 86.25 83 PHE A O 1
ATOM 679 N N . PRO A 1 84 ? -3.298 -8.192 6.858 1.00 84.44 84 PRO A N 1
ATOM 680 C CA . PRO A 1 84 ? -3.840 -9.492 7.223 1.00 84.44 84 PRO A CA 1
ATOM 681 C C . PRO A 1 84 ? -2.774 -10.581 7.051 1.00 84.44 84 PRO A C 1
ATOM 683 O O . PRO A 1 84 ? -2.109 -10.647 6.023 1.00 84.44 84 PRO A O 1
ATOM 686 N N . SER A 1 85 ? -2.626 -11.471 8.034 1.00 81.19 85 SER A N 1
ATOM 687 C CA . SER A 1 85 ? -1.544 -12.473 8.058 1.00 81.19 85 SER A CA 1
ATOM 688 C C . SER A 1 85 ? -1.555 -13.460 6.882 1.00 81.19 85 SER A C 1
ATOM 690 O O . SER A 1 85 ? -0.550 -14.111 6.620 1.00 81.19 85 SER A O 1
ATOM 692 N N . SER A 1 86 ? -2.693 -13.612 6.202 1.00 79.50 86 SER A N 1
ATOM 693 C CA . SER A 1 86 ? -2.859 -14.455 5.010 1.00 79.50 86 SER A CA 1
ATOM 694 C C . SER A 1 86 ? -2.504 -13.746 3.697 1.00 79.50 86 SER A C 1
ATOM 696 O O . SER A 1 86 ? -2.499 -14.382 2.644 1.00 79.50 86 SER A O 1
ATOM 698 N N . VAL A 1 87 ? -2.227 -12.442 3.735 1.00 78.69 87 VAL A N 1
ATOM 699 C CA . VAL A 1 87 ? -2.013 -11.597 2.559 1.00 78.69 87 VAL A CA 1
ATOM 700 C C . VAL A 1 87 ? -0.521 -11.341 2.392 1.00 78.69 87 VAL A C 1
ATOM 702 O O . VAL A 1 87 ? 0.117 -10.741 3.250 1.00 78.69 87 VAL A O 1
ATOM 705 N N . VAL A 1 88 ? 0.033 -11.809 1.273 1.00 69.00 88 VAL A N 1
ATOM 706 C CA . VAL A 1 88 ? 1.480 -11.750 1.000 1.00 69.00 88 VAL A CA 1
ATOM 707 C C . VAL A 1 88 ? 1.872 -10.472 0.249 1.00 69.00 88 VAL A C 1
ATOM 709 O O . VAL A 1 88 ? 2.953 -9.940 0.481 1.00 69.00 88 VAL A O 1
ATOM 712 N N . ASN A 1 89 ? 1.009 -9.948 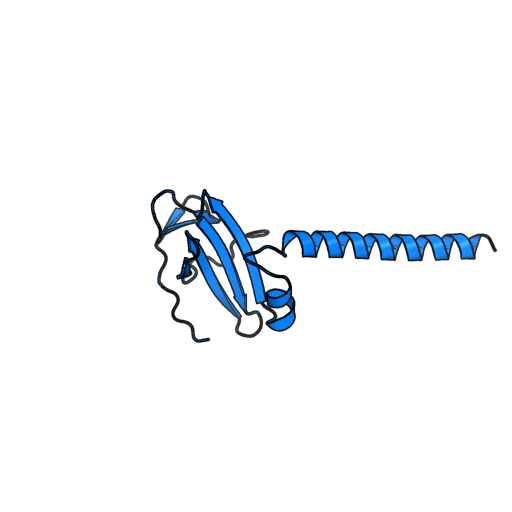-0.630 1.00 69.62 89 ASN A N 1
ATOM 713 C CA . ASN A 1 89 ? 1.148 -8.604 -1.195 1.00 69.62 89 ASN A CA 1
ATOM 714 C C . ASN A 1 89 ? -0.218 -8.034 -1.633 1.00 69.62 89 ASN A C 1
ATOM 716 O O . ASN A 1 89 ? -1.160 -8.779 -1.889 1.00 69.62 89 ASN A O 1
ATOM 720 N N . VAL A 1 90 ? -0.319 -6.714 -1.764 1.00 69.94 90 VAL A N 1
ATOM 721 C CA . VAL A 1 90 ? -1.446 -6.024 -2.420 1.00 69.94 90 VAL A CA 1
ATOM 722 C C . VAL A 1 90 ? -0.895 -4.993 -3.413 1.00 69.94 90 VAL A C 1
ATOM 724 O O . VAL A 1 90 ? 0.292 -4.666 -3.379 1.00 69.94 90 VAL A O 1
ATOM 727 N N . GLY A 1 91 ? -1.722 -4.512 -4.343 1.00 67.19 91 GLY A N 1
ATOM 728 C CA . GLY A 1 91 ? -1.347 -3.448 -5.286 1.00 67.19 91 GLY A CA 1
ATOM 729 C C . GLY A 1 91 ? -0.916 -3.937 -6.676 1.00 67.19 91 GLY A C 1
ATOM 730 O O . GLY A 1 91 ? -1.447 -4.911 -7.197 1.00 67.19 91 GLY A O 1
ATOM 731 N N . ARG A 1 92 ? 0.028 -3.227 -7.318 1.00 58.38 92 ARG A N 1
ATOM 732 C CA . ARG A 1 92 ? 0.284 -3.259 -8.783 1.00 58.38 92 ARG A CA 1
ATOM 733 C C . ARG A 1 92 ? 0.607 -4.641 -9.383 1.00 58.38 92 ARG A C 1
ATOM 735 O O . ARG A 1 92 ? 0.426 -4.833 -10.582 1.00 58.38 92 ARG A O 1
ATOM 742 N N . SER A 1 93 ? 1.059 -5.579 -8.556 1.00 61.50 93 SER A N 1
ATOM 743 C CA . SER A 1 93 ? 1.387 -6.964 -8.931 1.00 61.50 93 SER A CA 1
ATOM 744 C C . SER A 1 93 ? 0.763 -7.978 -7.964 1.00 61.50 93 SER A C 1
ATOM 746 O O . SER A 1 93 ? 1.270 -9.091 -7.826 1.00 61.50 93 SER A O 1
ATOM 748 N N . GLY A 1 94 ? -0.251 -7.558 -7.211 1.00 66.69 94 GLY A N 1
ATOM 749 C CA . GLY A 1 94 ? -0.767 -8.275 -6.056 1.00 66.69 94 GLY A CA 1
ATOM 750 C C . GLY A 1 94 ? -2.278 -8.319 -5.983 1.00 66.69 94 GLY A C 1
ATOM 751 O O . GLY A 1 94 ? -2.967 -8.078 -6.973 1.00 66.69 94 GLY A O 1
ATOM 752 N N . TYR A 1 95 ? -2.794 -8.638 -4.800 1.00 68.81 95 TYR A N 1
ATOM 753 C CA . TYR A 1 95 ? -4.232 -8.622 -4.570 1.00 68.81 95 TYR A CA 1
ATOM 754 C C . TYR A 1 95 ? -4.802 -7.199 -4.698 1.00 68.81 95 TYR A C 1
ATOM 756 O O . TYR A 1 95 ? -4.171 -6.221 -4.278 1.00 68.81 95 TYR A O 1
ATOM 764 N N . SER A 1 96 ? -5.998 -7.080 -5.282 1.00 79.50 96 SER A N 1
ATOM 765 C CA . SER A 1 96 ? -6.735 -5.811 -5.297 1.00 79.50 96 SER A CA 1
ATOM 766 C C . SER A 1 96 ? -7.277 -5.568 -3.898 1.00 79.50 96 SER A C 1
ATOM 768 O O . SER A 1 96 ? -7.957 -6.440 -3.361 1.00 79.50 96 SER A O 1
ATOM 770 N N . ALA A 1 97 ? -6.958 -4.414 -3.316 1.00 86.81 97 ALA A N 1
ATOM 771 C CA . ALA A 1 97 ? -7.442 -3.999 -2.009 1.00 86.81 97 ALA A CA 1
ATOM 772 C C . ALA A 1 97 ? -8.306 -2.744 -2.159 1.00 86.81 97 ALA A C 1
ATOM 774 O O . ALA A 1 97 ? -7.889 -1.802 -2.829 1.00 86.81 97 ALA A O 1
ATOM 775 N N . GLN A 1 98 ? -9.491 -2.741 -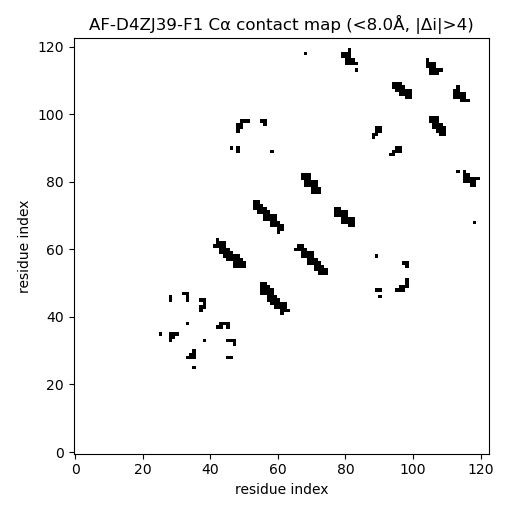1.554 1.00 90.38 98 GLN A N 1
ATOM 776 C CA . GLN A 1 98 ? -10.483 -1.674 -1.688 1.00 90.38 98 GLN A CA 1
ATOM 777 C C . GLN A 1 98 ? -11.077 -1.298 -0.335 1.00 90.38 98 GLN A C 1
ATOM 779 O O . GLN A 1 98 ? -11.216 -2.133 0.565 1.00 90.38 98 GLN A O 1
ATOM 784 N N . LEU A 1 99 ? -11.460 -0.034 -0.199 1.00 90.06 99 LEU A N 1
ATOM 785 C CA . LEU A 1 99 ? -12.195 0.456 0.957 1.00 90.06 99 LEU A CA 1
ATOM 786 C C . LEU A 1 99 ? -13.627 -0.083 0.934 1.00 90.06 99 LEU A C 1
ATOM 788 O O . LEU A 1 99 ? -14.306 -0.065 -0.091 1.00 90.06 99 LEU A O 1
ATOM 792 N N . ILE A 1 100 ? -14.123 -0.513 2.093 1.00 89.44 100 ILE A N 1
ATOM 793 C CA . ILE A 1 100 ? -15.543 -0.827 2.256 1.00 89.44 100 ILE A CA 1
ATOM 794 C C . ILE A 1 100 ? -16.288 0.460 2.607 1.00 89.44 100 ILE A C 1
ATOM 796 O O . ILE A 1 100 ? -15.898 1.212 3.511 1.00 89.44 100 ILE A O 1
ATOM 800 N N . ALA A 1 101 ? -17.386 0.717 1.898 1.00 78.12 101 ALA A N 1
ATOM 801 C CA . ALA A 1 101 ? -18.270 1.831 2.208 1.00 78.12 101 ALA A CA 1
ATOM 802 C C . ALA A 1 101 ? -18.813 1.690 3.642 1.00 78.12 101 ALA A C 1
ATOM 804 O O . ALA A 1 101 ? -19.381 0.660 3.999 1.00 78.12 101 ALA A O 1
ATOM 805 N N . ASN A 1 102 ? -18.660 2.741 4.450 1.00 78.00 102 ASN A N 1
ATOM 806 C CA . ASN A 1 102 ? -19.120 2.829 5.844 1.00 78.00 102 ASN A CA 1
ATOM 807 C C . ASN A 1 102 ? -18.438 1.902 6.874 1.00 78.00 102 ASN A C 1
ATOM 809 O O . ASN A 1 102 ? -18.847 1.925 8.034 1.00 78.00 102 ASN A O 1
ATOM 813 N N . ASP A 1 103 ? -17.393 1.147 6.514 1.00 81.88 103 ASP A N 1
ATOM 814 C CA . ASP A 1 103 ? -16.560 0.424 7.487 1.00 81.88 103 ASP A CA 1
ATOM 815 C C . ASP A 1 103 ? -15.124 0.966 7.479 1.00 81.88 103 ASP A C 1
ATOM 817 O O . ASP A 1 103 ? -14.417 0.927 6.469 1.00 81.88 103 ASP A O 1
ATOM 821 N N . ARG A 1 104 ? -14.707 1.527 8.619 1.00 73.31 104 ARG A N 1
ATOM 822 C CA . ARG A 1 104 ? -13.391 2.159 8.809 1.00 73.31 104 ARG A CA 1
ATOM 823 C C . ARG A 1 104 ? -12.304 1.173 9.223 1.00 73.31 104 ARG A C 1
ATOM 825 O O . ARG A 1 104 ? -11.127 1.507 9.137 1.00 73.31 104 ARG A O 1
ATOM 832 N N . ALA A 1 105 ? -12.686 -0.017 9.675 1.00 81.12 105 ALA A N 1
ATOM 833 C CA . ALA A 1 105 ? -11.770 -1.036 10.169 1.00 81.12 105 ALA A CA 1
ATOM 834 C C . ALA A 1 105 ? -11.818 -2.303 9.311 1.00 81.12 105 ALA A C 1
ATOM 836 O O . ALA A 1 105 ? -11.390 -3.357 9.769 1.00 81.12 105 ALA A O 1
ATOM 837 N N . ALA A 1 106 ? -12.319 -2.219 8.079 1.00 88.62 106 ALA A N 1
ATOM 838 C CA . ALA A 1 106 ? -12.317 -3.335 7.153 1.00 88.62 106 ALA A CA 1
ATOM 839 C C . ALA A 1 106 ? -12.037 -2.888 5.718 1.00 88.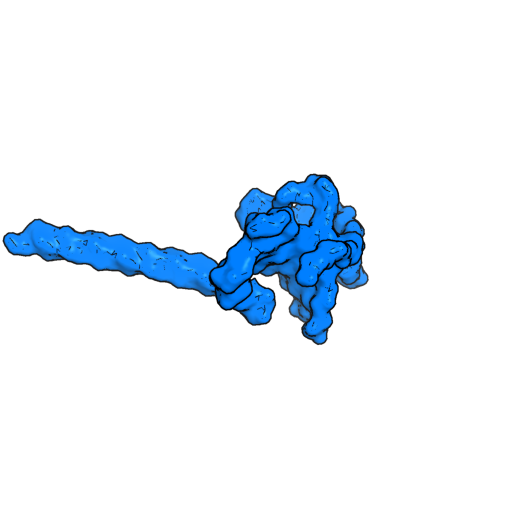62 106 ALA A C 1
ATOM 841 O O . ALA A 1 106 ? -12.380 -1.780 5.300 1.00 88.62 106 ALA A O 1
ATOM 842 N N . ILE A 1 107 ? -11.410 -3.786 4.968 1.00 90.00 107 ILE A N 1
ATOM 843 C CA . ILE A 1 107 ? -11.143 -3.632 3.538 1.00 90.00 107 ILE A CA 1
ATOM 844 C C . ILE A 1 107 ? -11.530 -4.911 2.806 1.00 90.00 107 ILE A C 1
ATOM 846 O O . ILE A 1 107 ? -11.562 -5.994 3.394 1.00 90.00 107 ILE A O 1
ATOM 850 N N . LEU A 1 108 ? -11.818 -4.777 1.518 1.00 90.62 108 LEU A N 1
ATOM 851 C CA . LEU A 1 108 ? -11.969 -5.902 0.606 1.00 90.62 108 LEU A CA 1
ATOM 852 C C . LEU A 1 108 ? -10.609 -6.224 0.008 1.00 90.62 108 LEU A C 1
ATOM 854 O O . LEU A 1 108 ? -9.952 -5.327 -0.511 1.00 90.62 108 LEU A O 1
ATOM 858 N N . ILE A 1 109 ? -10.198 -7.486 0.053 1.00 87.38 109 ILE A N 1
ATOM 859 C CA . ILE A 1 109 ? -9.037 -7.986 -0.682 1.00 87.38 109 ILE A CA 1
ATOM 860 C C . ILE A 1 109 ? -9.517 -9.159 -1.529 1.00 87.38 109 ILE A C 1
ATOM 862 O O . ILE A 1 109 ? -9.935 -10.168 -0.973 1.00 87.38 109 ILE A O 1
ATOM 866 N N . ASN A 1 110 ? -9.475 -9.030 -2.860 1.00 83.31 110 ASN A N 1
ATOM 867 C CA . ASN A 1 110 ? -10.003 -10.048 -3.783 1.00 83.31 110 ASN A CA 1
ATOM 868 C C . ASN A 1 110 ? -11.424 -10.534 -3.409 1.00 83.31 110 ASN A C 1
ATOM 870 O O . ASN A 1 110 ? -11.680 -11.732 -3.327 1.00 83.31 110 ASN A O 1
ATOM 874 N N . ASP A 1 111 ? -12.332 -9.592 -3.150 1.00 81.69 111 ASP A N 1
ATOM 875 C CA . ASP A 1 111 ? -13.735 -9.839 -2.776 1.00 81.69 111 ASP A CA 1
ATOM 876 C C . ASP A 1 111 ? -13.963 -10.478 -1.389 1.00 81.69 111 ASP A C 1
ATOM 878 O O . ASP A 1 111 ? -15.109 -10.672 -0.977 1.00 81.69 111 ASP A O 1
ATOM 882 N N . GLU A 1 112 ? -12.905 -10.738 -0.618 1.00 87.62 112 GLU A N 1
ATOM 883 C CA . GLU A 1 112 ? -12.999 -11.170 0.777 1.00 87.62 112 GLU A CA 1
ATOM 884 C C . GLU A 1 112 ? -12.846 -9.986 1.738 1.00 87.62 112 GLU A C 1
ATOM 886 O O . GLU A 1 112 ? -11.993 -9.115 1.561 1.00 87.62 112 GLU A O 1
ATOM 891 N N . ILE A 1 113 ? -13.680 -9.952 2.780 1.00 89.69 113 ILE A N 1
ATOM 892 C CA . ILE A 1 113 ? -13.655 -8.891 3.792 1.00 89.69 113 ILE A CA 1
ATOM 893 C C . ILE A 1 113 ? -12.626 -9.234 4.866 1.00 89.69 113 ILE A C 1
ATOM 895 O O . ILE A 1 113 ? -12.741 -10.250 5.555 1.00 89.69 113 ILE A O 1
ATOM 899 N N . PHE A 1 114 ? -11.673 -8.331 5.074 1.00 89.31 114 PHE A N 1
ATOM 900 C CA . PHE A 1 114 ? -10.682 -8.431 6.135 1.00 89.31 114 PHE A CA 1
ATOM 901 C C . PHE A 1 114 ? -10.884 -7.326 7.159 1.00 89.31 114 PHE A C 1
ATOM 903 O O . PHE A 1 114 ? -10.746 -6.144 6.847 1.00 89.31 114 PHE A O 1
ATOM 910 N N . VA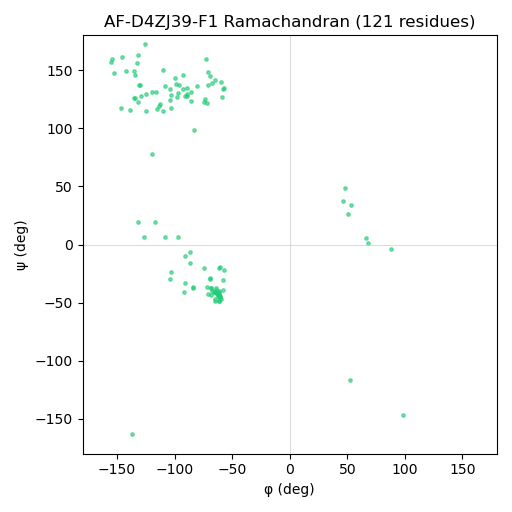L A 1 115 ? -11.154 -7.726 8.404 1.00 90.31 115 VAL A N 1
ATOM 911 C CA . VAL A 1 115 ? -11.139 -6.808 9.545 1.00 90.31 115 VAL A CA 1
ATOM 912 C C . VAL A 1 115 ? -9.691 -6.492 9.900 1.00 90.31 115 VAL A C 1
ATOM 914 O O . VAL A 1 115 ? -8.883 -7.377 10.199 1.00 90.31 115 VAL A O 1
ATOM 917 N N . LEU A 1 116 ? -9.377 -5.208 9.871 1.00 89.38 116 LEU A N 1
ATOM 918 C CA . LEU A 1 116 ? -8.065 -4.655 10.113 1.00 89.38 116 LEU A CA 1
ATOM 919 C C . LEU A 1 116 ? -7.778 -4.557 11.608 1.00 89.38 116 LEU A C 1
ATOM 921 O O . LEU A 1 116 ? -8.596 -4.115 12.417 1.00 89.38 116 LEU A O 1
ATOM 925 N N . LYS A 1 117 ? -6.560 -4.947 11.978 1.00 90.38 117 LYS A N 1
ATOM 926 C CA . LYS A 1 117 ? -6.039 -4.793 13.337 1.00 90.38 117 LYS A CA 1
ATOM 927 C C . LYS A 1 117 ? -5.152 -3.568 13.389 1.00 90.38 117 LYS A C 1
ATOM 929 O O . LYS A 1 117 ? -4.414 -3.306 12.444 1.00 90.38 117 LYS A O 1
ATOM 934 N N . LYS A 1 118 ? -5.193 -2.838 14.502 1.00 89.81 118 LYS A N 1
ATOM 935 C CA . LYS A 1 1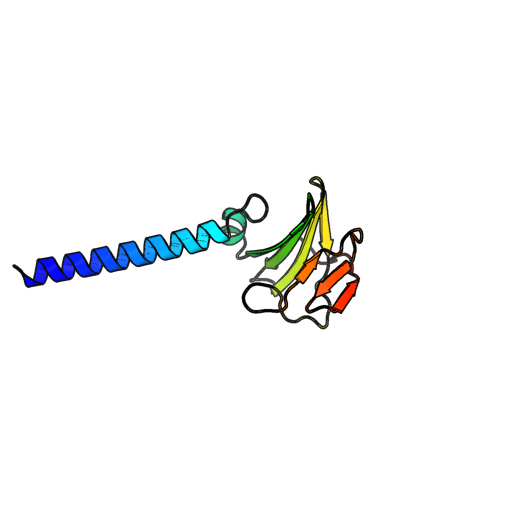18 ? -4.316 -1.683 14.709 1.00 89.81 118 LYS A CA 1
ATOM 936 C C . LYS A 1 118 ? -2.851 -2.106 14.575 1.00 89.81 118 LYS A C 1
ATOM 938 O O . LYS A 1 118 ? -2.455 -3.133 15.124 1.00 89.81 118 LYS A O 1
ATOM 943 N N . TYR A 1 119 ? -2.069 -1.317 13.850 1.00 86.75 119 TYR A N 1
ATOM 944 C CA . TYR A 1 119 ? -0.636 -1.536 13.705 1.00 86.75 119 TYR A CA 1
ATOM 945 C C . TYR A 1 119 ? 0.099 -1.311 15.038 1.00 86.75 119 TYR A C 1
ATOM 947 O O . TYR A 1 119 ? -0.245 -0.407 15.801 1.00 86.75 119 TYR A O 1
ATOM 955 N N . THR A 1 120 ? 1.074 -2.174 15.338 1.00 83.94 120 THR A N 1
ATOM 956 C CA . THR A 1 120 ? 1.788 -2.218 16.631 1.00 83.94 120 THR A CA 1
ATOM 957 C C . THR A 1 120 ? 3.308 -2.159 16.489 1.00 83.94 120 THR A C 1
ATOM 959 O O . THR A 1 120 ? 3.999 -2.371 17.483 1.00 83.94 120 THR A O 1
ATOM 962 N N . GLY A 1 121 ? 3.836 -1.950 15.281 1.00 71.00 121 GLY A N 1
ATOM 963 C CA . GLY A 1 121 ? 5.274 -1.788 15.091 1.00 71.00 121 GLY A CA 1
ATOM 964 C C . GLY A 1 121 ? 5.769 -0.439 15.613 1.00 71.00 121 GLY A C 1
ATOM 965 O O . GLY A 1 121 ? 4.985 0.486 15.853 1.00 71.00 121 GLY A O 1
ATOM 966 N N . SER A 1 122 ? 7.071 -0.373 15.863 1.00 57.00 122 SER A N 1
ATOM 967 C CA . SER A 1 122 ? 7.745 0.781 16.454 1.00 57.00 122 SER A CA 1
ATOM 968 C C . SER A 1 122 ? 8.278 1.696 15.352 1.00 57.00 122 SER A C 1
ATOM 970 O O . SER A 1 122 ? 8.912 1.195 14.430 1.00 57.00 122 SER A O 1
ATOM 972 N N . TYR A 1 123 ? 8.049 3.006 15.486 1.00 52.47 123 TYR A N 1
ATOM 973 C CA . TYR A 1 123 ? 8.821 4.045 14.792 1.00 52.47 123 TYR A CA 1
ATOM 974 C C . TYR A 1 123 ? 10.106 4.342 15.564 1.00 52.47 123 TYR A C 1
ATOM 976 O O . TYR A 1 123 ? 10.028 4.354 16.818 1.00 52.47 123 TYR A O 1
#

pLDDT: mean 80.2, std 10.0, range [52.47, 92.12]

Sequence (123 aa):
MIIVKYLFAAVISSVLFFAIFFWLYLSGTNTRYCPLSHILDDLSVCFILDSVDDRVLIQHGELDTNDFYLEIIESGESSKFQFPSSVVNVGRSGYSAQLIANDRAAILINDEIFVLKKYTGSY

Organism: Shewanella violacea (strain JCM 10179 / CIP 106290 / LMG 19151 / DSS12) (NCBI:txid637905)

Foldseek 3Di:
DVVVVVVVVVVVVVVVVVVVVVVVVQVQQDDPQRHPCCCPVQVKDWDFQEDDDQKTWIWIARPVVRAIWIWIAHPNDIFIFHDDPVAPDEPDPGWRWADDPPDPQWIATNNDIDGTDGDDDDD

Radius of gyration: 19.31 Å; Cα contacts (8 Å, |Δi|>4): 174; chains: 1; bounding box: 50×29×58 Å

Nearest PDB structures (foldseek):
  6s9u-assembly1_A  TM=4.649E-01  e=9.309E+00  Ilumatobacter coccineus YM16-304

Mean predicted aligned error: 9.12 Å